Protein AF-E1Y709-F1 (afdb_monomer_lite)

Foldseek 3Di:
DADQDDDPVLVVVLQVLCVVQPVSDWDADPLRAIDGDHDDPVSVVVSQVVQQVDDDPVGHRHHHDDPDDPDDHHD

Organism: NCBI:txid153939

Structure (mmCIF, N/CA/C/O backbone):
data_AF-E1Y709-F1
#
_entry.id   AF-E1Y709-F1
#
loop_
_atom_site.group_PDB
_atom_site.id
_atom_site.type_symbol
_atom_site.label_atom_id
_atom_site.label_alt_id
_atom_site.label_comp_id
_atom_site.label_asym_id
_atom_site.label_entity_id
_atom_site.label_seq_id
_atom_site.pdbx_PDB_ins_code
_atom_site.Cartn_x
_atom_site.Cartn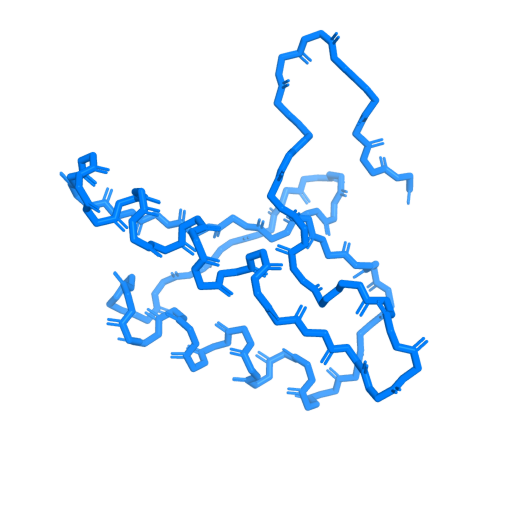_y
_atom_site.Cartn_z
_atom_site.occupancy
_atom_site.B_iso_or_equiv
_atom_site.auth_seq_id
_atom_site.auth_comp_id
_atom_site.auth_asym_id
_atom_site.auth_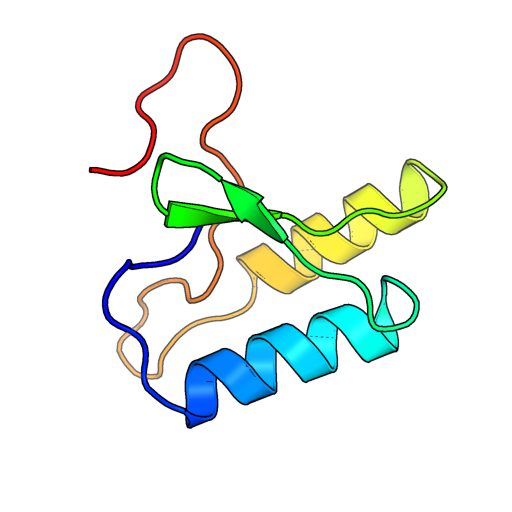atom_id
_atom_site.pdbx_PDB_model_num
ATOM 1 N N . GLY A 1 1 ? 4.598 -0.374 0.122 1.00 83.50 1 GLY A N 1
ATOM 2 C CA . GLY A 1 1 ? 5.458 0.459 -0.735 1.00 83.50 1 GLY A CA 1
ATOM 3 C C . GLY A 1 1 ? 5.019 0.324 -2.175 1.00 83.50 1 GLY A C 1
ATOM 4 O O . GLY A 1 1 ? 4.416 -0.685 -2.518 1.00 83.50 1 GLY A O 1
ATOM 5 N N . SER A 1 2 ? 5.285 1.338 -2.993 1.00 89.75 2 SER A N 1
ATOM 6 C CA . SER A 1 2 ? 4.973 1.364 -4.430 1.00 89.75 2 SER A CA 1
ATOM 7 C C . SER A 1 2 ? 5.994 2.239 -5.163 1.00 89.75 2 SER A C 1
ATOM 9 O O . SER A 1 2 ? 6.425 3.244 -4.592 1.00 89.75 2 SER A O 1
ATOM 11 N N . PRO A 1 3 ? 6.389 1.914 -6.406 1.00 91.12 3 PRO A N 1
ATOM 12 C CA . PRO A 1 3 ? 7.185 2.839 -7.204 1.00 91.12 3 PRO A CA 1
ATOM 13 C C . PRO A 1 3 ? 6.366 4.093 -7.542 1.00 91.12 3 PRO A C 1
ATOM 15 O O . PRO A 1 3 ? 5.143 4.040 -7.635 1.00 91.12 3 PRO A O 1
ATOM 18 N N . ARG A 1 4 ? 7.045 5.228 -7.740 1.00 95.25 4 ARG A N 1
ATOM 19 C CA . ARG A 1 4 ? 6.391 6.507 -8.074 1.00 95.25 4 ARG A CA 1
ATOM 20 C C . ARG A 1 4 ? 5.836 6.534 -9.500 1.00 95.25 4 ARG A C 1
ATOM 22 O O . ARG A 1 4 ? 4.783 7.113 -9.740 1.00 95.25 4 ARG A O 1
ATOM 29 N N . LEU A 1 5 ? 6.546 5.931 -10.454 1.00 96.25 5 LEU A N 1
ATOM 30 C CA . LEU A 1 5 ? 6.060 5.782 -11.825 1.00 96.25 5 LEU A CA 1
ATOM 31 C C . LEU A 1 5 ? 5.212 4.511 -11.917 1.00 96.25 5 LEU A C 1
ATOM 33 O O . LEU A 1 5 ? 5.733 3.409 -11.754 1.00 96.25 5 LEU A O 1
ATOM 37 N N . LEU A 1 6 ? 3.918 4.680 -12.175 1.00 95.44 6 LEU A N 1
ATOM 38 C CA . LEU A 1 6 ? 2.936 3.600 -12.234 1.00 95.44 6 LEU A CA 1
ATOM 39 C C . LEU A 1 6 ? 2.188 3.630 -13.566 1.00 95.44 6 LEU A C 1
ATOM 41 O O . LEU A 1 6 ? 1.880 4.703 -14.086 1.00 95.44 6 LEU A O 1
ATOM 45 N N . SER A 1 7 ? 1.865 2.450 -14.098 1.00 96.69 7 SER A N 1
ATOM 46 C CA . SER A 1 7 ? 0.895 2.327 -15.186 1.00 96.69 7 SER A CA 1
ATOM 47 C C . SER A 1 7 ? -0.531 2.450 -14.642 1.00 96.69 7 SER A C 1
ATOM 49 O O . SER A 1 7 ? -0.790 2.266 -13.449 1.00 96.69 7 SER A O 1
ATOM 51 N N . THR A 1 8 ? -1.487 2.714 -15.533 1.00 97.81 8 THR A N 1
ATOM 52 C CA . THR A 1 8 ? -2.914 2.710 -15.182 1.00 97.81 8 THR A CA 1
ATOM 53 C C . THR A 1 8 ? -3.388 1.337 -14.703 1.00 97.81 8 THR A C 1
ATOM 55 O O . THR A 1 8 ? -4.280 1.263 -13.865 1.00 97.81 8 THR A O 1
ATOM 58 N N . GLU A 1 9 ? -2.778 0.252 -15.182 1.00 96.88 9 GLU A N 1
ATOM 59 C CA . GLU A 1 9 ? -3.060 -1.113 -14.730 1.00 96.88 9 GLU A CA 1
ATOM 60 C C . GLU A 1 9 ? -2.686 -1.302 -13.260 1.00 96.88 9 GLU A C 1
ATOM 62 O O . GLU A 1 9 ? -3.502 -1.793 -12.484 1.00 96.88 9 GLU A O 1
ATOM 67 N N . THR A 1 10 ? -1.503 -0.835 -12.845 1.00 96.38 10 THR A N 1
ATOM 68 C CA . THR A 1 10 ? -1.091 -0.920 -11.438 1.00 96.38 10 THR A CA 1
ATOM 69 C C . THR A 1 10 ? -1.981 -0.064 -10.541 1.00 96.38 10 THR A C 1
ATOM 71 O O . THR A 1 10 ? -2.313 -0.481 -9.435 1.00 96.38 10 THR A O 1
ATOM 74 N N . ILE A 1 11 ? -2.420 1.110 -11.011 1.00 97.62 11 ILE A N 1
ATOM 75 C CA . ILE A 1 11 ? -3.368 1.953 -10.263 1.00 97.62 11 ILE A CA 1
ATOM 76 C C . ILE A 1 11 ? -4.708 1.229 -10.082 1.00 97.62 11 ILE A C 1
ATOM 78 O O . ILE A 1 11 ? -5.245 1.210 -8.979 1.00 97.62 11 ILE A O 1
ATOM 82 N N . LYS A 1 12 ? -5.228 0.575 -11.128 1.00 98.00 12 LYS A N 1
ATOM 83 C CA . LYS A 1 12 ? -6.455 -0.231 -11.027 1.00 98.00 12 LYS A CA 1
ATOM 84 C C . LYS A 1 12 ? -6.291 -1.414 -10.075 1.00 98.00 12 LYS A C 1
ATOM 86 O O . LYS A 1 12 ? -7.221 -1.718 -9.338 1.00 98.00 12 LYS A O 1
ATOM 91 N N . GLU A 1 13 ? -5.123 -2.053 -10.057 1.00 97.69 13 GLU A N 1
ATOM 92 C CA . GLU A 1 13 ? -4.820 -3.123 -9.100 1.00 97.69 13 GLU A CA 1
ATOM 93 C C . GLU A 1 13 ? -4.819 -2.598 -7.655 1.00 97.69 13 GLU A C 1
ATOM 95 O O . GLU A 1 13 ? -5.404 -3.231 -6.781 1.00 97.69 13 GLU A O 1
ATOM 100 N N . IL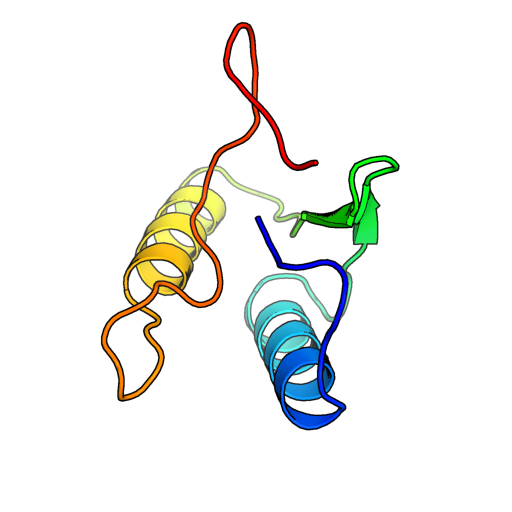E A 1 14 ? -4.250 -1.411 -7.408 1.00 97.94 14 ILE A N 1
ATOM 101 C CA . ILE A 1 14 ? -4.318 -0.733 -6.102 1.00 97.94 14 ILE A CA 1
ATOM 102 C C . ILE A 1 14 ? -5.776 -0.462 -5.701 1.00 97.94 14 ILE A C 1
ATOM 104 O O . ILE A 1 14 ? -6.151 -0.745 -4.565 1.00 97.94 14 ILE A O 1
ATOM 108 N N . CYS A 1 15 ? -6.603 0.051 -6.617 1.00 98.06 15 CYS A N 1
ATOM 109 C CA . CYS A 1 15 ? -8.026 0.277 -6.356 1.00 98.06 15 CYS A CA 1
ATOM 110 C C . CYS A 1 15 ? -8.767 -1.030 -6.045 1.00 98.06 15 CYS A C 1
ATOM 112 O O . CYS A 1 15 ? -9.501 -1.074 -5.069 1.00 98.06 15 CYS A O 1
ATOM 114 N N . GLY A 1 16 ? -8.513 -2.111 -6.790 1.00 98.19 16 GLY A N 1
ATOM 115 C CA . GLY A 1 16 ? -9.131 -3.412 -6.517 1.00 98.19 16 GLY A CA 1
ATOM 116 C C . GLY A 1 16 ? -8.785 -3.961 -5.129 1.00 98.19 16 GLY A C 1
ATOM 117 O O . GLY A 1 16 ? -9.653 -4.484 -4.437 1.00 98.19 16 GLY A O 1
ATOM 118 N N . ILE A 1 17 ? -7.540 -3.774 -4.675 1.00 97.81 17 ILE A N 1
ATOM 119 C CA . ILE A 1 17 ? -7.134 -4.122 -3.302 1.00 97.81 17 ILE A CA 1
ATOM 120 C C . ILE A 1 17 ? -7.871 -3.242 -2.282 1.00 97.81 17 ILE A C 1
ATOM 122 O O . ILE A 1 17 ? -8.314 -3.727 -1.240 1.00 97.81 17 ILE A O 1
ATOM 126 N N . ALA A 1 18 ? -8.013 -1.946 -2.564 1.00 98.12 18 ALA A N 1
ATOM 127 C CA . ALA A 1 18 ? -8.747 -1.036 -1.693 1.00 98.12 18 ALA A CA 1
ATOM 128 C C . ALA A 1 18 ? -10.232 -1.415 -1.591 1.00 98.12 18 ALA A C 1
ATOM 130 O O . ALA A 1 18 ? -10.782 -1.395 -0.491 1.00 98.12 18 ALA A O 1
ATOM 131 N N . ASP A 1 19 ? -10.867 -1.803 -2.695 1.00 98.12 19 ASP A N 1
ATOM 132 C CA . ASP A 1 19 ? -12.259 -2.258 -2.725 1.00 98.12 19 ASP A CA 1
ATOM 133 C C . ASP A 1 19 ? -12.451 -3.540 -1.900 1.00 98.12 19 ASP A C 1
ATOM 135 O O . ASP A 1 19 ? -13.383 -3.628 -1.102 1.00 98.12 19 ASP A O 1
ATOM 139 N N . GLU A 1 20 ? -11.540 -4.509 -2.032 1.00 97.31 20 GLU A N 1
ATOM 140 C CA . GLU A 1 20 ? -11.616 -5.797 -1.329 1.00 97.31 20 GLU A CA 1
ATOM 141 C C . GLU A 1 20 ? -11.367 -5.670 0.183 1.00 97.31 20 GLU A C 1
ATOM 143 O O . GLU A 1 20 ? -12.072 -6.282 0.988 1.00 97.31 20 GLU A O 1
ATOM 148 N N . TYR A 1 21 ? -10.366 -4.882 0.585 1.00 96.62 21 TYR A N 1
ATOM 149 C CA . TYR A 1 21 ? -9.890 -4.867 1.973 1.00 96.62 21 TYR A CA 1
ATOM 150 C C . TYR A 1 21 ? -10.247 -3.603 2.753 1.00 96.62 21 TYR A C 1
ATOM 152 O O . TYR A 1 21 ? -10.361 -3.660 3.978 1.00 96.62 21 TYR A O 1
ATOM 160 N N . CYS A 1 22 ? -10.395 -2.468 2.073 1.00 97.06 22 CYS A N 1
ATOM 161 C CA . CYS A 1 22 ? -10.377 -1.136 2.686 1.00 97.06 22 CYS A CA 1
ATOM 162 C C . CYS A 1 22 ? -11.643 -0.316 2.395 1.00 97.06 22 CYS A C 1
ATOM 164 O O . CYS A 1 22 ? -11.644 0.892 2.615 1.00 97.06 22 CYS A O 1
ATOM 166 N N . GLY A 1 23 ? -12.709 -0.936 1.871 1.00 95.25 23 GLY A N 1
ATOM 167 C CA . GLY A 1 23 ? -13.961 -0.245 1.537 1.00 95.25 23 GLY A CA 1
ATOM 168 C C . GLY A 1 23 ? -13.815 0.799 0.424 1.00 95.25 23 GLY A C 1
ATOM 169 O O . GLY A 1 23 ? -14.527 1.797 0.431 1.00 95.25 23 GLY A O 1
ATOM 170 N N . GLY A 1 24 ? -12.858 0.601 -0.485 1.00 96.94 24 GLY A N 1
ATOM 171 C CA . GLY A 1 24 ? -12.571 1.497 -1.610 1.00 96.94 24 GLY A CA 1
ATOM 172 C C . GLY A 1 24 ? -11.660 2.680 -1.273 1.00 96.94 24 GLY A C 1
ATOM 173 O O . GLY A 1 24 ? -11.388 3.517 -2.133 1.00 96.94 24 GLY A O 1
ATOM 174 N N . TYR A 1 25 ? -11.146 2.763 -0.041 1.00 97.75 25 TYR A N 1
ATOM 175 C CA . TYR A 1 25 ? -10.271 3.856 0.383 1.00 97.75 25 TYR A CA 1
ATOM 176 C C . TYR A 1 25 ? -8.788 3.488 0.282 1.00 97.75 25 TYR A C 1
ATOM 178 O O . TYR A 1 25 ? -8.335 2.460 0.784 1.00 97.75 25 TYR A O 1
ATOM 186 N N . VAL A 1 26 ? -8.006 4.384 -0.319 1.00 97.62 26 VAL A N 1
ATOM 187 C CA . VAL A 1 26 ? -6.545 4.290 -0.412 1.00 97.62 26 VAL A CA 1
ATOM 188 C C . VAL A 1 26 ? -5.934 5.686 -0.385 1.00 97.62 26 VAL A C 1
ATOM 190 O O . VAL A 1 26 ? -6.561 6.658 -0.811 1.00 97.62 26 VAL A O 1
ATOM 193 N N . ARG A 1 27 ? -4.700 5.805 0.108 1.00 97.75 27 ARG A N 1
ATOM 194 C CA . ARG A 1 27 ? -3.943 7.061 0.057 1.00 97.75 27 ARG A CA 1
ATOM 195 C C . ARG A 1 27 ? -2.470 6.828 -0.264 1.00 97.75 27 ARG A C 1
ATOM 197 O O . ARG A 1 27 ? -1.958 5.719 -0.133 1.00 97.75 27 ARG A O 1
ATOM 204 N N . PHE A 1 28 ? -1.788 7.907 -0.642 1.00 97.88 28 PHE A N 1
ATOM 205 C CA . PHE A 1 28 ? -0.346 7.923 -0.885 1.00 97.88 28 PHE A CA 1
ATOM 206 C C . PHE A 1 28 ? 0.373 8.829 0.115 1.00 97.88 28 PHE A C 1
ATOM 208 O O . PHE A 1 28 ? -0.134 9.886 0.503 1.00 97.88 28 PHE A O 1
ATOM 215 N N . THR A 1 29 ? 1.559 8.418 0.552 1.00 97.31 29 THR A N 1
ATOM 216 C CA . THR A 1 29 ? 2.430 9.234 1.403 1.00 97.31 29 THR A CA 1
ATOM 217 C C . THR A 1 29 ? 3.179 10.283 0.585 1.00 97.31 29 THR A C 1
ATOM 219 O O . THR A 1 29 ? 3.281 10.189 -0.636 1.00 97.31 29 THR A O 1
ATOM 222 N N . THR A 1 30 ? 3.768 11.267 1.265 1.00 95.69 30 THR A N 1
ATOM 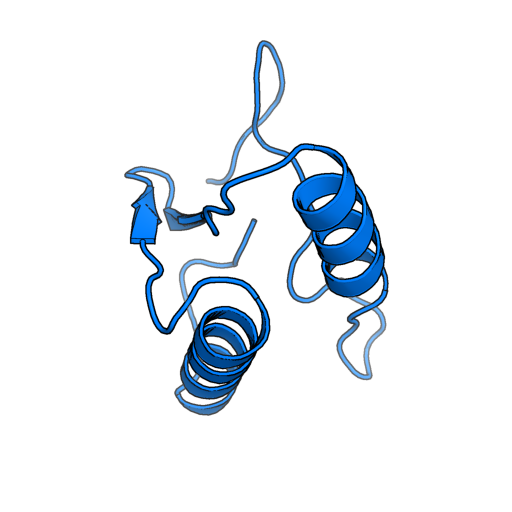223 C CA . THR A 1 30 ? 4.677 12.247 0.644 1.00 95.69 30 THR A CA 1
ATOM 224 C C . THR A 1 30 ? 5.932 11.599 0.048 1.00 95.69 30 THR A C 1
ATOM 226 O O . THR A 1 30 ? 6.513 12.144 -0.882 1.00 95.69 30 THR A O 1
ATOM 229 N N . GLY A 1 31 ? 6.316 10.413 0.532 1.00 93.88 31 GLY A N 1
ATOM 230 C CA . GLY A 1 31 ? 7.360 9.560 -0.046 1.00 93.88 31 GLY A CA 1
ATOM 231 C C . GLY A 1 31 ? 6.846 8.598 -1.124 1.00 93.88 31 GLY A C 1
ATOM 232 O O . GLY A 1 31 ? 7.456 7.560 -1.355 1.00 93.88 31 GLY A O 1
ATOM 233 N N . ASN A 1 32 ? 5.698 8.875 -1.749 1.00 96.00 32 ASN A N 1
ATOM 234 C CA . ASN A 1 32 ? 5.119 8.093 -2.852 1.00 96.00 32 ASN A CA 1
ATOM 235 C C . ASN A 1 32 ? 4.798 6.619 -2.527 1.00 96.00 32 ASN A C 1
ATOM 237 O O . ASN A 1 32 ? 4.614 5.807 -3.435 1.00 96.00 32 ASN A O 1
ATOM 241 N N . ASN A 1 33 ? 4.721 6.247 -1.247 1.00 97.56 33 ASN A N 1
ATOM 242 C CA . ASN A 1 33 ? 4.266 4.915 -0.851 1.00 97.56 33 ASN A CA 1
ATOM 243 C C . ASN A 1 33 ? 2.738 4.859 -0.838 1.00 97.56 33 ASN A C 1
ATOM 245 O O . ASN A 1 33 ? 2.095 5.798 -0.377 1.00 97.56 33 ASN A O 1
ATOM 249 N N . VAL A 1 34 ? 2.168 3.733 -1.260 1.00 97.75 34 VAL A N 1
ATOM 250 C CA . VAL A 1 34 ? 0.752 3.413 -1.046 1.00 97.75 34 VAL A CA 1
ATOM 251 C C . VAL A 1 34 ? 0.491 2.954 0.394 1.00 97.75 34 VAL A C 1
ATOM 253 O O . VAL A 1 34 ? 1.259 2.156 0.943 1.00 97.75 34 VAL A O 1
ATOM 256 N N . GLU A 1 35 ? -0.601 3.439 0.986 1.00 98.19 35 GLU A N 1
ATOM 257 C CA . GLU A 1 35 ? -1.112 3.030 2.297 1.00 98.19 35 GLU A CA 1
ATOM 258 C C . GLU A 1 35 ? -2.571 2.569 2.200 1.00 98.19 35 GLU A C 1
ATOM 260 O O . GLU A 1 35 ? -3.426 3.245 1.621 1.00 98.19 35 GLU A O 1
ATOM 265 N N . PHE A 1 36 ? -2.839 1.428 2.834 1.00 98.25 36 PHE A N 1
ATOM 266 C CA . PHE A 1 36 ? -4.150 0.802 2.963 1.00 98.25 36 PHE A CA 1
ATOM 267 C C . PHE A 1 36 ? -4.540 0.768 4.443 1.00 98.25 36 PHE A C 1
ATOM 269 O O . PHE A 1 36 ? -3.705 0.440 5.290 1.00 98.25 36 PHE A O 1
ATOM 276 N N . MET A 1 37 ? -5.787 1.113 4.761 1.00 97.62 37 MET A N 1
ATOM 277 C CA . MET A 1 37 ? -6.269 1.224 6.140 1.00 97.62 37 MET A CA 1
ATOM 278 C C . MET A 1 37 ? -7.436 0.269 6.372 1.00 97.62 37 MET A C 1
ATOM 280 O O . MET A 1 37 ? -8.380 0.229 5.589 1.00 97.62 37 MET A O 1
ATOM 284 N N . VAL A 1 38 ? -7.367 -0.478 7.471 1.00 97.44 38 VAL A N 1
ATOM 285 C CA . VAL A 1 38 ? -8.392 -1.436 7.903 1.00 97.44 38 VAL A CA 1
ATOM 286 C C . VAL A 1 38 ? -8.688 -1.244 9.389 1.00 97.4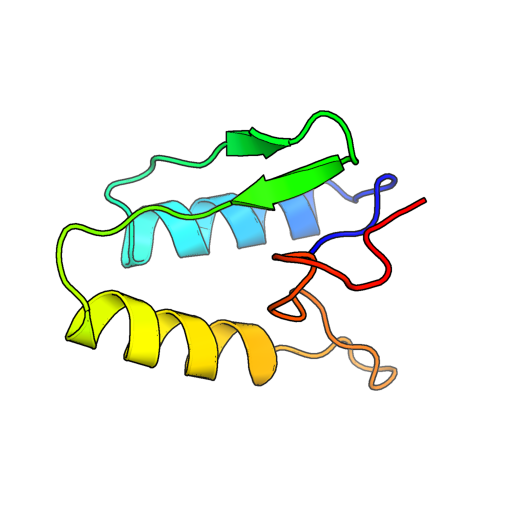4 38 VAL A C 1
ATOM 288 O O . VAL A 1 38 ? -7.897 -0.652 10.120 1.00 97.44 38 VAL A O 1
ATOM 291 N N . ASP A 1 39 ? -9.827 -1.755 9.841 1.00 96.75 39 ASP A N 1
ATOM 292 C CA . ASP A 1 39 ? -10.369 -1.533 11.191 1.00 96.75 39 ASP A CA 1
ATOM 293 C C . ASP A 1 39 ? -9.825 -2.482 12.278 1.00 96.75 39 ASP A C 1
ATOM 295 O O . ASP A 1 39 ? -10.163 -2.335 13.451 1.00 96.75 39 ASP A O 1
ATOM 299 N N . SER A 1 40 ? -9.015 -3.480 11.913 1.00 97.69 40 SER A N 1
ATOM 300 C CA . SER A 1 40 ? -8.597 -4.551 12.825 1.00 97.69 40 SER A CA 1
ATOM 301 C C . SER A 1 40 ? -7.233 -5.143 12.468 1.00 97.69 40 SER A C 1
ATOM 303 O O . SER A 1 40 ? -6.824 -5.198 11.304 1.00 97.69 40 SER A O 1
ATOM 305 N N . LEU A 1 41 ? -6.521 -5.627 13.492 1.00 97.19 41 LEU A N 1
ATOM 306 C CA . LEU A 1 41 ? -5.175 -6.184 13.343 1.00 97.19 41 LEU A CA 1
ATOM 307 C C . LEU A 1 41 ? -5.158 -7.466 12.499 1.00 97.19 41 LEU A C 1
ATOM 309 O O . LEU A 1 41 ? -4.236 -7.658 11.709 1.00 97.19 41 LEU A O 1
ATOM 313 N N . ASP A 1 42 ? -6.166 -8.328 12.631 1.00 97.88 42 ASP A N 1
ATOM 314 C CA . ASP A 1 42 ? -6.243 -9.571 11.856 1.00 97.88 42 ASP A CA 1
ATOM 315 C C . ASP A 1 42 ? -6.424 -9.296 10.360 1.00 97.88 42 ASP A C 1
ATOM 317 O O . ASP A 1 42 ? -5.719 -9.884 9.535 1.00 97.88 42 ASP A O 1
ATOM 321 N N . LYS A 1 43 ? -7.274 -8.323 9.996 1.00 97.31 43 LYS A N 1
ATOM 322 C CA . LYS A 1 43 ? -7.391 -7.858 8.605 1.00 97.31 43 LYS A CA 1
ATOM 323 C C . LYS A 1 43 ? -6.074 -7.268 8.106 1.00 97.31 43 LYS A C 1
ATOM 325 O O . LYS A 1 43 ? -5.668 -7.564 6.986 1.00 97.31 43 LYS A O 1
ATOM 330 N N . ALA A 1 44 ? -5.368 -6.502 8.941 1.00 97.44 44 ALA A N 1
ATOM 331 C CA . ALA A 1 44 ? -4.080 -5.919 8.570 1.00 97.44 44 ALA A CA 1
ATOM 332 C C . ALA A 1 44 ? -3.005 -6.993 8.331 1.00 97.44 44 ALA A C 1
ATOM 334 O O . ALA A 1 44 ? -2.214 -6.879 7.396 1.00 97.44 44 ALA A O 1
ATOM 335 N N . ARG A 1 45 ? -2.985 -8.059 9.142 1.00 97.75 45 ARG A N 1
ATOM 336 C CA . ARG A 1 45 ? -2.078 -9.204 8.962 1.00 97.75 45 ARG A CA 1
ATOM 337 C C . ARG A 1 45 ? -2.379 -9.964 7.674 1.00 97.75 45 ARG A C 1
ATOM 339 O O . ARG A 1 45 ? -1.447 -10.228 6.919 1.00 97.75 45 ARG A O 1
ATOM 346 N N . LYS A 1 46 ? -3.658 -10.233 7.396 1.00 97.56 46 LYS A N 1
ATOM 347 C CA . LYS A 1 46 ? -4.098 -10.880 6.152 1.00 97.56 46 LYS A CA 1
ATOM 348 C C . LYS A 1 46 ? -3.721 -10.054 4.920 1.00 97.56 46 LYS A C 1
ATOM 350 O O . LYS A 1 46 ? -3.123 -10.576 3.986 1.00 97.56 46 LYS A O 1
ATOM 355 N N . LEU A 1 47 ? -3.999 -8.751 4.949 1.00 97.75 47 LEU A N 1
ATOM 356 C CA . LEU A 1 47 ? -3.629 -7.836 3.871 1.00 97.75 47 LEU A CA 1
ATOM 357 C C . LEU A 1 47 ? -2.106 -7.773 3.684 1.00 97.75 47 LEU A C 1
ATOM 359 O O . LEU A 1 47 ? -1.617 -7.800 2.560 1.00 97.75 47 LEU A O 1
ATOM 363 N N . LYS A 1 48 ? -1.331 -7.735 4.775 1.00 97.75 48 LYS A N 1
ATOM 364 C CA . LYS A 1 48 ? 0.136 -7.749 4.706 1.00 97.75 48 LYS A CA 1
ATOM 365 C C . LYS A 1 48 ? 0.672 -8.999 4.006 1.00 97.75 48 LYS A C 1
ATOM 367 O O . LYS A 1 48 ? 1.664 -8.899 3.283 1.00 97.75 48 LYS A O 1
ATOM 372 N N . GLU A 1 49 ? 0.077 -10.158 4.255 1.00 97.81 49 GLU A N 1
ATOM 373 C CA . GLU A 1 49 ? 0.471 -11.407 3.605 1.00 97.81 49 GLU A CA 1
ATOM 374 C C . GLU A 1 49 ? 0.179 -11.366 2.101 1.00 97.81 49 GLU A C 1
ATOM 376 O O . GLU A 1 49 ? 1.093 -11.576 1.304 1.00 97.81 49 GLU A O 1
ATOM 381 N N . ASP A 1 50 ? -1.042 -10.982 1.717 1.00 97.62 50 ASP A N 1
ATOM 382 C CA . ASP A 1 50 ? -1.445 -10.864 0.310 1.00 97.62 50 ASP A CA 1
ATOM 383 C C . ASP A 1 50 ? -0.555 -9.872 -0.465 1.00 97.62 50 ASP A C 1
ATOM 385 O O . ASP A 1 50 ? 0.017 -10.202 -1.506 1.00 97.62 50 ASP A O 1
ATOM 389 N N . LEU A 1 51 ? -0.325 -8.674 0.083 1.00 97.44 51 LEU A N 1
ATOM 390 C CA . LEU A 1 51 ? 0.521 -7.659 -0.554 1.00 97.44 51 LEU A CA 1
ATOM 391 C C . LEU A 1 51 ? 1.958 -8.145 -0.802 1.00 97.44 51 LEU A C 1
ATOM 393 O O . LEU A 1 51 ? 2.525 -7.875 -1.863 1.00 97.44 51 LEU A O 1
ATOM 397 N N . ASN A 1 52 ? 2.543 -8.885 0.145 1.00 97.19 52 ASN A N 1
ATOM 398 C CA . ASN A 1 52 ? 3.898 -9.423 0.000 1.00 97.19 52 ASN A CA 1
ATOM 399 C C . ASN A 1 52 ? 3.969 -10.645 -0.930 1.00 97.19 52 ASN A C 1
ATOM 401 O O . ASN A 1 52 ? 5.048 -10.949 -1.440 1.00 97.19 52 ASN A O 1
ATOM 405 N N . ALA A 1 53 ? 2.856 -11.337 -1.181 1.00 97.12 53 ALA A N 1
ATOM 406 C CA . ALA A 1 53 ? 2.803 -12.446 -2.133 1.00 97.12 53 ALA A CA 1
ATOM 407 C C . ALA A 1 53 ? 2.765 -11.967 -3.598 1.00 97.12 53 ALA A C 1
ATOM 409 O O . ALA A 1 53 ? 3.199 -12.683 -4.504 1.00 97.12 53 ALA A O 1
ATOM 410 N N . ARG A 1 54 ? 2.287 -10.743 -3.850 1.00 96.25 54 ARG A N 1
ATOM 411 C CA . ARG A 1 54 ? 2.103 -10.192 -5.201 1.00 96.25 54 ARG A CA 1
ATOM 412 C C . ARG A 1 54 ? 3.433 -9.823 -5.866 1.00 96.25 54 ARG A C 1
ATOM 414 O O . ARG A 1 54 ? 4.158 -8.934 -5.410 1.00 96.25 54 ARG A O 1
ATOM 421 N N . LYS A 1 55 ? 3.720 -10.456 -7.008 1.00 96.69 55 LYS A N 1
ATOM 422 C CA . LYS A 1 55 ? 4.932 -10.236 -7.814 1.00 96.69 55 LYS A CA 1
ATOM 423 C C . LYS A 1 55 ? 4.616 -9.908 -9.268 1.00 96.69 55 LYS A C 1
ATOM 425 O O . LYS A 1 55 ? 3.593 -10.318 -9.812 1.00 96.69 55 LYS A O 1
ATOM 430 N N . HIS A 1 56 ? 5.513 -9.168 -9.905 1.00 94.38 56 HIS A N 1
ATOM 431 C CA . HIS A 1 56 ? 5.556 -9.060 -11.357 1.00 94.38 56 HIS A CA 1
ATOM 432 C C . HIS A 1 56 ? 6.065 -10.378 -11.970 1.00 94.38 56 HIS A C 1
ATOM 434 O O . HIS A 1 56 ? 6.781 -11.119 -11.292 1.00 94.38 56 HIS A O 1
ATOM 440 N N . PRO A 1 57 ? 5.792 -10.653 -13.260 1.00 94.25 57 PRO A N 1
ATOM 441 C CA . PRO A 1 57 ? 6.341 -11.825 -13.953 1.00 94.25 57 PRO A CA 1
ATOM 442 C C . PRO A 1 57 ? 7.875 -11.935 -13.872 1.00 94.25 57 PRO A C 1
ATOM 444 O O . PRO A 1 57 ? 8.414 -13.033 -13.843 1.00 94.25 57 PRO A O 1
ATOM 447 N N . GLY A 1 58 ? 8.576 -10.798 -13.767 1.00 95.12 58 GLY A N 1
ATOM 448 C CA . GLY A 1 58 ? 10.032 -10.729 -13.576 1.00 95.12 58 GLY A CA 1
ATOM 449 C C . GLY A 1 58 ? 10.520 -10.922 -12.132 1.00 95.12 58 GLY A C 1
ATOM 450 O O . GLY A 1 58 ? 11.706 -10.759 -11.868 1.00 95.12 58 GLY A O 1
ATOM 451 N N . GLY A 1 59 ? 9.633 -11.228 -11.182 1.00 94.88 59 GLY A N 1
ATOM 452 C CA . GLY A 1 59 ? 9.982 -11.596 -9.805 1.00 94.88 59 GLY A CA 1
ATOM 453 C C . GLY A 1 59 ? 10.061 -10.450 -8.792 1.00 94.88 59 GLY A C 1
ATOM 454 O O . GLY A 1 59 ? 10.100 -10.725 -7.590 1.00 94.88 59 GLY A O 1
ATOM 455 N N . SER A 1 60 ? 10.035 -9.184 -9.225 1.00 95.56 60 SER A N 1
ATOM 456 C CA . SER A 1 60 ? 9.956 -8.041 -8.307 1.00 95.56 60 SER A CA 1
ATOM 457 C C . SER A 1 60 ? 8.608 -8.001 -7.580 1.00 95.56 60 SER A C 1
ATOM 459 O O . SER A 1 60 ? 7.567 -8.343 -8.145 1.00 95.56 60 SER A O 1
ATOM 461 N N . TYR A 1 61 ? 8.616 -7.582 -6.315 1.00 96.31 61 TYR A N 1
ATOM 462 C CA . TYR A 1 61 ? 7.394 -7.415 -5.527 1.00 96.31 61 TYR A CA 1
ATOM 463 C C . TYR A 1 61 ? 6.605 -6.203 -6.017 1.00 96.31 61 TYR A C 1
ATOM 465 O O . TYR A 1 61 ? 7.179 -5.129 -6.193 1.00 96.31 61 TYR A O 1
ATOM 473 N N . LYS A 1 62 ? 5.290 -6.366 -6.193 1.00 96.12 62 LYS A N 1
ATOM 474 C CA . LYS A 1 62 ? 4.406 -5.267 -6.604 1.00 96.12 62 LYS A CA 1
ATOM 475 C C . LYS A 1 62 ? 4.178 -4.272 -5.466 1.00 96.12 62 LYS A C 1
ATOM 477 O O . LYS A 1 62 ? 4.278 -3.065 -5.668 1.00 96.12 62 LYS A O 1
ATOM 482 N N . PHE A 1 63 ? 3.896 -4.790 -4.268 1.00 97.25 63 PHE A N 1
ATOM 483 C CA . PHE A 1 63 ? 3.493 -3.992 -3.106 1.00 97.25 63 PHE A CA 1
ATOM 484 C C . PHE A 1 63 ? 4.229 -4.416 -1.822 1.00 97.25 63 PHE A C 1
ATOM 486 O O . PHE A 1 63 ? 3.589 -4.812 -0.847 1.00 97.25 63 PHE A O 1
ATOM 493 N N . PRO A 1 64 ? 5.574 -4.341 -1.772 1.00 97.19 64 PRO A N 1
ATOM 494 C CA . PRO A 1 64 ? 6.325 -4.759 -0.589 1.00 97.19 64 PRO A CA 1
ATOM 495 C C . PRO A 1 64 ? 5.917 -3.931 0.637 1.00 97.19 64 PRO A C 1
ATOM 497 O O . PRO A 1 64 ? 5.914 -2.694 0.598 1.00 97.19 64 PRO A O 1
ATOM 500 N N . VAL A 1 65 ? 5.558 -4.599 1.734 1.00 97.69 65 VAL A N 1
ATOM 501 C CA . VAL A 1 65 ? 5.112 -3.936 2.969 1.00 97.69 65 VAL A CA 1
ATOM 502 C C . VAL A 1 65 ? 6.325 -3.511 3.798 1.00 97.69 65 VAL A C 1
ATOM 504 O O . VAL A 1 65 ? 7.153 -4.343 4.160 1.00 97.69 65 VAL A O 1
ATOM 507 N N . GLY A 1 66 ? 6.429 -2.221 4.129 1.00 96.75 66 GLY A N 1
ATOM 508 C CA . GLY A 1 66 ? 7.569 -1.660 4.860 1.00 96.75 66 GLY A CA 1
ATOM 509 C C . GLY A 1 66 ? 7.575 -0.130 4.854 1.00 96.75 66 GLY A C 1
ATOM 510 O O . GLY A 1 66 ? 6.542 0.488 4.608 1.00 96.75 66 GLY A O 1
ATOM 511 N N . GLY A 1 67 ? 8.743 0.472 5.104 1.00 95.19 67 GLY A N 1
ATOM 512 C CA . GLY A 1 67 ? 8.917 1.933 5.124 1.00 95.19 67 GLY A CA 1
ATOM 513 C C . GLY A 1 67 ? 8.472 2.612 6.425 1.00 95.19 67 GLY A C 1
ATOM 514 O O . GLY A 1 67 ? 8.213 3.812 6.425 1.00 95.19 67 GLY A O 1
ATOM 515 N N . THR A 1 68 ? 8.368 1.850 7.519 1.00 96.25 68 THR A N 1
ATOM 516 C CA . THR A 1 68 ? 7.929 2.315 8.845 1.00 96.25 68 THR A CA 1
ATOM 517 C C . THR A 1 68 ? 9.080 2.334 9.852 1.00 96.25 68 THR A C 1
ATOM 519 O O . THR A 1 68 ? 9.904 1.420 9.853 1.00 96.25 68 THR A O 1
ATOM 522 N N . GLY A 1 69 ? 9.075 3.293 10.782 1.00 96.75 69 GLY A N 1
ATOM 523 C CA . GLY A 1 69 ? 10.070 3.381 11.858 1.00 96.75 69 GLY A CA 1
ATOM 524 C C . GLY A 1 69 ? 11.456 3.821 11.373 1.00 96.75 69 GLY A C 1
ATOM 525 O O . GLY A 1 69 ? 11.582 4.477 10.342 1.00 96.75 69 GLY A O 1
ATOM 526 N N . ALA A 1 70 ? 12.500 3.466 12.126 1.00 97.12 70 ALA A N 1
ATOM 527 C CA . ALA A 1 70 ? 13.892 3.800 11.814 1.00 97.12 70 ALA A CA 1
ATOM 528 C C . ALA A 1 70 ? 14.483 2.851 10.752 1.00 97.12 70 ALA A C 1
ATOM 530 O O . ALA A 1 70 ? 15.378 2.055 11.029 1.00 97.12 70 ALA A O 1
ATOM 531 N N . GLY A 1 71 ? 13.941 2.916 9.538 1.00 95.44 71 GLY A N 1
ATOM 532 C CA . GLY A 1 71 ? 14.426 2.191 8.367 1.00 95.44 71 GLY A CA 1
ATOM 533 C C . GLY A 1 71 ? 14.549 3.105 7.151 1.00 95.44 71 GLY A C 1
ATOM 534 O O . GLY A 1 71 ? 14.230 4.291 7.210 1.00 95.44 71 GLY A O 1
ATOM 535 N N . ILE A 1 72 ? 14.994 2.545 6.027 1.00 93.94 72 ILE A N 1
ATOM 536 C CA . ILE A 1 72 ? 15.017 3.270 4.754 1.00 93.94 72 ILE A CA 1
ATOM 537 C C . ILE A 1 72 ? 13.625 3.179 4.132 1.00 93.94 72 ILE A C 1
ATOM 539 O O . ILE A 1 72 ? 13.089 2.087 3.931 1.00 93.94 72 ILE A O 1
ATOM 543 N N . THR A 1 73 ? 13.038 4.336 3.848 1.00 95.19 73 THR A N 1
ATOM 544 C CA . THR A 1 73 ? 11.802 4.445 3.075 1.00 95.19 73 THR A CA 1
ATOM 545 C C . THR A 1 73 ? 12.115 4.848 1.635 1.00 95.19 73 THR A C 1
ATOM 547 O O . THR A 1 73 ? 13.266 5.105 1.291 1.00 95.19 73 THR A O 1
ATOM 550 N N . ASN A 1 74 ? 11.087 4.823 0.796 1.00 92.88 74 ASN A N 1
ATOM 551 C CA . ASN A 1 74 ? 11.142 5.081 -0.643 1.00 92.88 74 ASN A CA 1
ATOM 552 C C . ASN A 1 74 ? 11.906 6.373 -1.002 1.00 92.88 74 ASN A C 1
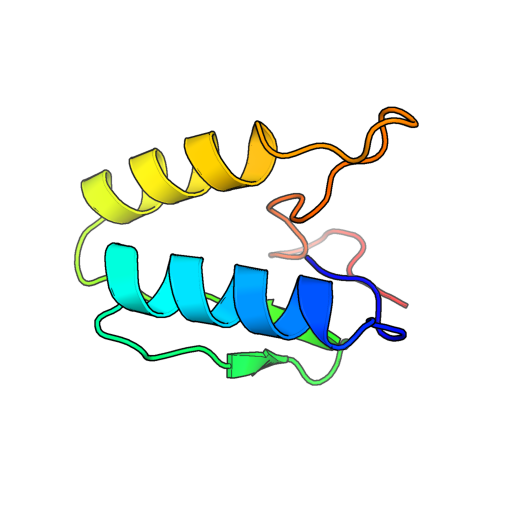ATOM 554 O O . ASN A 1 74 ? 12.003 7.285 -0.178 1.00 92.88 74 ASN A O 1
ATOM 558 N N . ILE A 1 75 ? 12.404 6.439 -2.240 1.00 93.06 75 ILE A N 1
ATOM 559 C CA . ILE A 1 75 ? 13.186 7.561 -2.792 1.00 93.06 75 ILE A CA 1
ATOM 560 C C . ILE A 1 75 ? 12.390 8.254 -3.903 1.00 93.06 75 ILE A C 1
ATOM 562 O O . ILE A 1 75 ? 11.828 7.548 -4.773 1.00 93.06 75 ILE A O 1
#

InterPro domains:
  IPR005117 Nitrite/Sulfite reductase ferredoxin-like domain [PF03460] (5-53)
  IPR036136 Nitrite/Sulfite reductase ferredoxin-like domain superfamily [SSF55124] (1-75)

Secondary structure (DSSP, 8-state):
---SS--HHHHHHHHHHHHHHSTT--EE-TTS-EE---SSHHHHHHHHHHHHH-B-TTS-BSS-----SSSPPP-

Sequence (75 aa):
GSPRLLSTETIKEICGIADEYCGGYVRFTTGNNVEFMVDSLDKARKLKEDLNARKHPGGSYKFPVGGTGAGITNI

pLDDT: mean 96.41, std 2.21, range [83.5, 98.25]

Radius of gyration: 12.1 Å; chains: 1; bounding box: 29×25×28 Å